Protein AF-A0A1J5QMY2-F1 (afdb_monomer)

Organism: NCBI:txid410659

Solvent-accessible surface area (backbone atoms only — not comparable to full-atom values): 8360 Å² total; per-residue (Å²): 139,81,88,78,77,92,86,87,81,82,88,74,86,78,74,85,70,79,70,75,72,72,76,64,72,72,66,67,70,46,70,65,58,53,52,50,53,52,50,53,52,52,49,53,50,52,53,52,52,40,69,68,46,85,50,68,68,60,31,52,54,52,47,56,53,48,51,52,54,50,51,57,50,49,54,56,56,71,69,58,72,81,68,87,88,58,51,72,67,59,45,50,55,48,52,55,53,52,49,50,53,49,52,55,51,49,52,52,52,54,51,53,51,50,52,52,54,55,62,72,68,55,82,79,81,74,88,81,80,85,82,131

Radius of gyration: 27.68 Å; Cα contacts (8 Å, |Δi|>4): 42; chains: 1; bounding box: 76×20×95 Å

pLDDT: mean 77.04, std 18.29, range [36.31, 94.12]

Structure (mmCIF, N/CA/C/O backbone):
data_AF-A0A1J5QMY2-F1
#
_entry.id   AF-A0A1J5QMY2-F1
#
loop_
_atom_site.group_PDB
_atom_site.id
_atom_site.type_symbol
_atom_site.label_atom_id
_atom_site.label_alt_id
_atom_site.label_comp_id
_atom_site.label_asym_id
_atom_site.label_entity_id
_atom_site.label_seq_id
_atom_site.pdbx_PDB_ins_code
_atom_site.Cartn_x
_atom_site.Cartn_y
_atom_site.Cartn_z
_atom_site.occupancy
_atom_site.B_iso_or_equiv
_atom_site.auth_seq_id
_atom_site.auth_comp_id
_atom_site.auth_asym_id
_atom_site.auth_atom_id
_atom_site.pdbx_PDB_model_num
ATOM 1 N N . MET A 1 1 ? 58.253 7.892 36.518 1.00 36.31 1 MET A N 1
ATOM 2 C CA . MET A 1 1 ? 57.053 7.430 37.256 1.00 36.31 1 MET A CA 1
ATOM 3 C C . MET A 1 1 ? 55.904 8.394 36.979 1.00 36.31 1 MET A C 1
ATOM 5 O O . MET A 1 1 ? 56.146 9.591 36.904 1.00 36.31 1 MET A O 1
ATOM 9 N N . LYS A 1 2 ? 54.714 7.865 36.664 1.00 41.31 2 LYS A N 1
ATOM 10 C CA . LYS A 1 2 ? 53.598 8.577 36.014 1.00 41.31 2 LYS A CA 1
ATOM 11 C C . LYS A 1 2 ? 52.726 9.344 37.024 1.00 41.31 2 LYS A C 1
ATOM 13 O O . LYS A 1 2 ? 52.428 8.837 38.100 1.00 41.31 2 LYS A O 1
ATOM 18 N N . LYS A 1 3 ? 52.339 10.554 36.607 1.00 46.12 3 LYS A N 1
ATOM 19 C CA . LYS A 1 3 ? 51.466 11.560 37.242 1.00 46.12 3 LYS A CA 1
ATOM 20 C C . LYS A 1 3 ? 50.248 10.907 37.915 1.00 46.12 3 LYS A C 1
ATOM 22 O O . LYS A 1 3 ? 49.449 10.258 37.251 1.00 46.12 3 LYS A O 1
ATOM 27 N N . GLN A 1 4 ? 50.258 10.845 39.242 1.00 49.78 4 GLN A N 1
ATOM 28 C CA . GLN A 1 4 ? 49.455 11.674 40.149 1.00 49.78 4 GLN A CA 1
ATOM 29 C C . GLN A 1 4 ? 47.981 11.867 39.736 1.00 49.78 4 GLN A C 1
ATOM 31 O O . GLN A 1 4 ? 47.647 12.671 38.874 1.00 49.78 4 GLN A O 1
ATOM 36 N N . THR A 1 5 ? 47.148 11.111 40.462 1.00 49.19 5 THR A N 1
ATOM 37 C CA . THR A 1 5 ? 45.910 11.538 41.137 1.00 49.19 5 THR A CA 1
ATOM 38 C C . THR A 1 5 ? 44.712 11.970 40.289 1.00 49.19 5 THR 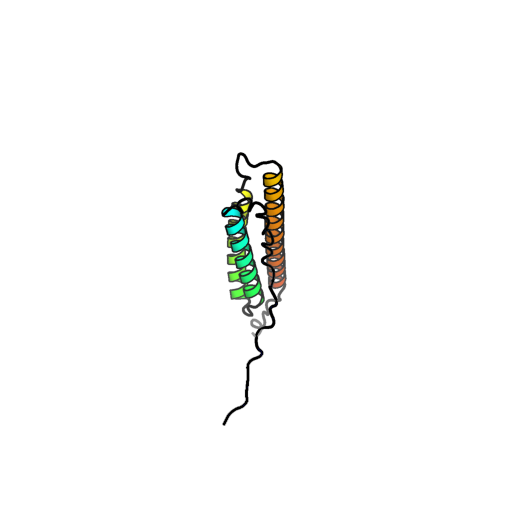A C 1
ATOM 40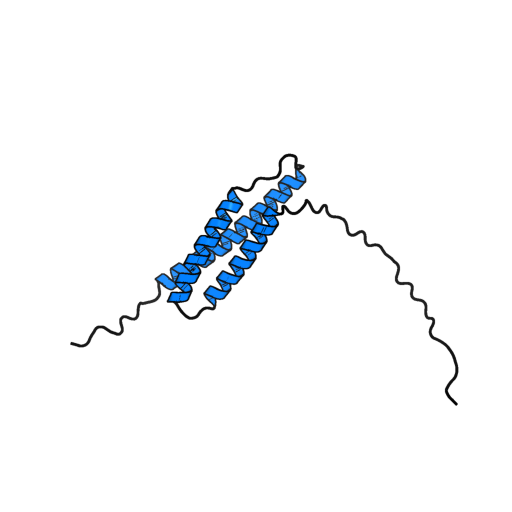 O O . THR A 1 5 ? 44.616 13.099 39.825 1.00 49.19 5 THR A O 1
ATOM 43 N N . LEU A 1 6 ? 43.748 11.040 40.207 1.00 54.31 6 LEU A N 1
ATOM 44 C CA . LEU A 1 6 ? 42.390 11.206 40.747 1.00 54.31 6 LEU A CA 1
ATOM 45 C C . LEU A 1 6 ? 41.786 12.611 40.605 1.00 54.31 6 LEU A C 1
ATOM 47 O O . LEU A 1 6 ? 42.006 13.459 41.457 1.00 54.31 6 LEU A O 1
ATOM 51 N N . ASN A 1 7 ? 40.966 12.793 39.568 1.00 50.97 7 ASN A N 1
ATOM 52 C CA . ASN A 1 7 ? 39.764 13.633 39.593 1.00 50.97 7 ASN A CA 1
ATOM 53 C C . ASN A 1 7 ? 38.901 13.297 38.367 1.00 50.97 7 ASN A C 1
ATOM 55 O O . ASN A 1 7 ? 38.987 13.926 37.316 1.00 50.97 7 ASN A O 1
ATOM 59 N N . LYS A 1 8 ? 38.086 12.245 38.489 1.00 47.75 8 LYS A N 1
ATOM 60 C CA . LYS A 1 8 ? 37.003 11.921 37.547 1.00 47.75 8 LYS A CA 1
ATOM 61 C C . LYS A 1 8 ? 35.767 11.479 38.322 1.00 47.75 8 LYS A C 1
ATOM 63 O O . LYS A 1 8 ? 35.359 10.330 38.238 1.00 47.75 8 LYS A O 1
ATOM 68 N N . LEU A 1 9 ? 35.198 12.392 39.097 1.00 54.75 9 LEU A N 1
ATOM 69 C CA . LEU A 1 9 ? 33.842 12.265 39.625 1.00 54.75 9 LEU A CA 1
ATOM 70 C C . LEU A 1 9 ? 33.204 13.654 39.618 1.00 54.75 9 LEU A C 1
ATOM 72 O O . LEU A 1 9 ? 33.125 14.322 40.641 1.00 54.75 9 LEU A O 1
ATOM 76 N N . VAL A 1 10 ? 32.773 14.098 38.435 1.00 53.16 10 VAL A N 1
ATOM 77 C CA . VAL A 1 10 ? 31.719 15.111 38.346 1.00 53.16 10 VAL A CA 1
ATOM 78 C C . VAL A 1 10 ? 30.441 14.367 38.013 1.00 53.16 10 VAL A C 1
ATOM 80 O O . VAL A 1 10 ? 30.221 13.886 36.904 1.00 53.16 10 VAL A O 1
ATOM 83 N N . ILE A 1 11 ? 29.662 14.228 39.072 1.00 55.06 11 ILE A N 1
ATOM 84 C CA . ILE A 1 11 ? 28.262 13.856 39.119 1.00 55.06 11 ILE A CA 1
ATOM 85 C C . ILE A 1 11 ? 27.485 14.790 38.185 1.00 55.06 11 ILE A C 1
ATOM 87 O O . ILE A 1 11 ? 27.483 16.001 38.381 1.00 55.06 11 ILE A O 1
ATOM 91 N N . ALA A 1 12 ? 26.788 14.224 37.206 1.00 54.19 12 ALA A N 1
ATOM 92 C CA . ALA A 1 12 ? 25.638 14.864 36.585 1.00 54.19 12 ALA A CA 1
ATOM 93 C C . ALA A 1 12 ? 24.569 13.788 36.408 1.00 54.19 12 ALA A C 1
ATOM 95 O O . ALA A 1 12 ? 24.581 13.006 35.459 1.00 54.19 12 ALA A O 1
ATOM 96 N N . ALA A 1 13 ? 23.694 13.712 37.409 1.00 52.62 13 ALA A N 1
ATOM 97 C CA . ALA A 1 13 ? 22.483 12.919 37.389 1.00 52.62 13 ALA A CA 1
ATOM 98 C C . ALA A 1 13 ? 21.608 13.380 36.215 1.00 52.62 13 ALA A C 1
ATOM 100 O O . ALA A 1 13 ? 20.967 14.427 36.291 1.00 52.62 13 ALA A O 1
ATOM 101 N N . PHE A 1 14 ? 21.579 12.608 35.128 1.00 51.97 14 PHE A N 1
ATOM 102 C CA . PHE A 1 14 ? 20.511 12.747 34.148 1.00 51.97 14 PHE A CA 1
ATOM 103 C C . PHE A 1 14 ? 19.286 12.037 34.704 1.00 51.97 14 PHE A C 1
ATOM 105 O O . PHE A 1 14 ? 19.177 10.813 34.718 1.00 51.97 14 PHE A O 1
ATOM 112 N N . ILE A 1 15 ? 18.428 12.882 35.263 1.00 59.59 15 ILE A N 1
ATOM 113 C CA . ILE A 1 15 ? 17.112 12.600 35.802 1.00 59.59 15 ILE A CA 1
ATOM 114 C C . ILE A 1 15 ? 16.380 11.626 34.879 1.00 59.59 15 ILE A C 1
ATOM 116 O O . ILE A 1 15 ? 16.105 11.913 33.716 1.00 59.59 15 ILE A O 1
ATOM 120 N N . THR A 1 16 ? 16.042 10.477 35.452 1.00 53.06 16 THR A N 1
ATOM 121 C CA . THR A 1 16 ? 14.967 9.591 35.024 1.00 53.06 16 THR A CA 1
ATOM 122 C C . THR A 1 16 ? 13.646 10.356 35.046 1.00 53.06 16 THR A C 1
ATOM 124 O O . THR A 1 16 ? 12.843 10.211 35.965 1.00 53.06 16 THR A O 1
ATOM 127 N N . SER A 1 17 ? 13.394 11.187 34.042 1.00 51.97 17 SER A N 1
ATOM 128 C CA . SER A 1 17 ? 12.023 11.460 33.646 1.00 51.97 17 SER A CA 1
ATOM 129 C C . SER A 1 17 ? 11.629 10.316 32.730 1.00 51.97 17 SER A C 1
ATOM 131 O O . SER A 1 17 ? 11.952 10.318 31.543 1.00 51.97 17 SER A O 1
ATOM 133 N N . LEU A 1 18 ? 10.936 9.336 33.317 1.00 57.59 18 LEU A N 1
ATOM 134 C CA . LEU A 1 18 ? 9.831 8.667 32.646 1.00 57.59 18 LEU A CA 1
ATOM 135 C C . LEU A 1 18 ? 8.966 9.781 32.041 1.00 57.59 18 LEU A C 1
ATOM 137 O O . LEU A 1 18 ? 8.033 10.278 32.670 1.00 57.59 18 LEU A O 1
ATOM 141 N N . SER A 1 19 ? 9.298 10.223 30.832 1.00 53.34 19 SER A N 1
ATOM 142 C CA . SER A 1 19 ? 8.294 10.762 29.944 1.00 53.34 19 SER A CA 1
ATOM 143 C C . SER A 1 19 ? 7.352 9.597 29.741 1.00 53.34 19 SER A C 1
ATOM 145 O O . SER A 1 19 ? 7.658 8.630 29.048 1.00 53.34 19 SER A O 1
ATOM 147 N N . PHE A 1 20 ? 6.260 9.661 30.496 1.00 52.00 20 PHE A N 1
ATOM 148 C CA . PHE A 1 20 ? 4.959 9.143 30.148 1.00 52.00 20 PHE A CA 1
ATOM 149 C C . PHE A 1 20 ? 4.861 9.141 28.623 1.00 52.00 20 PHE A C 1
ATOM 151 O O . PHE A 1 20 ? 4.520 10.149 28.004 1.00 52.00 20 PHE A O 1
ATOM 158 N N . VAL A 1 21 ? 5.249 8.023 28.004 1.00 54.56 21 VAL A N 1
ATOM 159 C CA . VAL A 1 21 ? 4.741 7.686 26.691 1.00 54.56 21 VAL A CA 1
ATOM 160 C C . VAL A 1 21 ? 3.282 7.546 27.019 1.00 54.56 21 VAL A C 1
ATOM 162 O O . VAL A 1 21 ? 2.874 6.573 27.653 1.00 54.56 21 VAL A O 1
ATOM 165 N N . ALA A 1 22 ? 2.535 8.612 26.735 1.00 45.09 22 ALA A N 1
ATOM 166 C CA . ALA A 1 22 ? 1.113 8.512 26.618 1.00 45.09 22 ALA A CA 1
ATOM 167 C C . ALA A 1 22 ? 0.941 7.285 25.741 1.00 45.09 22 ALA A C 1
ATOM 169 O O . ALA A 1 22 ? 1.300 7.293 24.562 1.00 45.09 22 ALA A O 1
ATOM 170 N N . THR A 1 23 ? 0.467 6.205 26.344 1.00 47.78 23 THR A N 1
ATOM 171 C CA . THR A 1 23 ? -0.259 5.186 25.627 1.00 47.78 23 THR A CA 1
ATOM 172 C C . THR A 1 23 ? -1.476 5.949 25.122 1.00 47.78 23 THR A C 1
ATOM 174 O O . THR A 1 23 ? -2.560 5.863 25.689 1.00 47.78 23 THR A O 1
ATOM 177 N N . SER A 1 24 ? -1.281 6.808 24.106 1.00 45.22 24 SER A N 1
ATOM 178 C CA . SER A 1 24 ? -2.310 7.119 23.142 1.00 45.22 24 SER A CA 1
ATOM 179 C C . SER A 1 24 ? -2.796 5.742 22.817 1.00 45.22 24 SER A C 1
ATOM 181 O O . SER A 1 24 ? -1.991 4.933 22.342 1.00 45.22 24 SER A O 1
ATOM 183 N N . ALA A 1 25 ? -4.015 5.453 23.275 1.00 43.75 25 ALA A N 1
ATOM 184 C CA . ALA A 1 25 ? -4.703 4.232 22.969 1.00 43.75 25 ALA A CA 1
ATOM 185 C C . ALA A 1 25 ? -4.300 3.930 21.537 1.00 43.75 25 ALA A C 1
ATOM 187 O O . ALA A 1 25 ? -4.601 4.706 20.627 1.00 43.75 25 ALA A O 1
ATOM 188 N N . ILE A 1 26 ? -3.483 2.890 21.365 1.00 47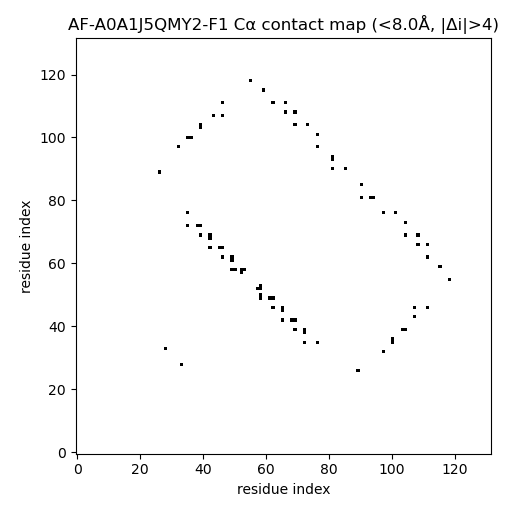.53 26 ILE A N 1
ATOM 189 C CA . ILE A 1 26 ? -3.343 2.277 20.069 1.00 47.53 26 ILE A CA 1
ATOM 190 C C . ILE A 1 26 ? -4.743 1.700 19.949 1.00 47.53 26 ILE A C 1
ATOM 192 O O . ILE A 1 26 ? -4.989 0.590 20.414 1.00 47.53 26 ILE A O 1
ATOM 196 N N . ALA A 1 27 ? -5.695 2.540 19.526 1.00 50.34 27 ALA A N 1
ATOM 197 C CA . ALA A 1 27 ? -6.980 2.149 19.009 1.00 50.34 27 ALA A CA 1
ATOM 198 C C . ALA A 1 27 ? -6.545 1.175 17.943 1.00 50.34 27 ALA A C 1
ATOM 200 O O . ALA A 1 27 ? -5.975 1.625 16.952 1.00 50.34 27 ALA A O 1
ATOM 201 N N . ALA A 1 28 ? -6.538 -0.112 18.316 1.00 47.91 28 ALA A N 1
ATOM 202 C CA . ALA A 1 28 ? -5.643 -1.113 17.760 1.00 47.91 28 ALA A CA 1
ATOM 203 C C . ALA A 1 28 ? -5.739 -0.966 16.261 1.00 47.91 28 ALA A C 1
ATOM 205 O O . ALA A 1 28 ? -6.811 -1.290 15.738 1.00 47.91 28 ALA A O 1
ATOM 206 N N . GLN A 1 29 ? -4.718 -0.339 15.645 1.00 54.00 29 GLN A N 1
ATOM 207 C CA . GLN A 1 29 ? -4.845 0.133 14.274 1.00 54.00 29 GLN A CA 1
ATOM 208 C C . GLN A 1 29 ? -5.283 -1.094 13.525 1.00 54.00 29 GLN A C 1
ATOM 210 O O . GLN A 1 29 ? -4.627 -2.135 13.642 1.00 54.00 29 GLN A O 1
ATOM 215 N N . ASP A 1 30 ? -6.489 -1.015 12.966 1.00 71.19 30 ASP A N 1
ATOM 216 C CA . ASP A 1 30 ? -7.187 -2.229 12.613 1.00 71.19 30 ASP A CA 1
ATOM 217 C C . ASP A 1 30 ? -6.252 -3.009 11.697 1.00 71.19 30 ASP A C 1
ATOM 219 O O . ASP A 1 30 ? -5.704 -2.424 10.763 1.00 71.19 30 ASP A O 1
ATOM 223 N N . MET A 1 31 ? -5.967 -4.278 12.005 1.00 73.31 31 MET A N 1
ATOM 224 C CA . MET A 1 31 ?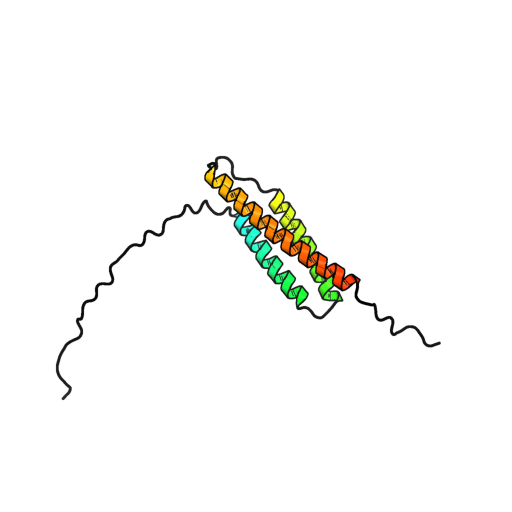 -4.958 -5.052 11.264 1.00 73.31 31 MET A CA 1
ATOM 225 C C . MET A 1 31 ? -5.227 -4.981 9.754 1.00 73.31 31 MET A C 1
ATOM 227 O O . MET A 1 31 ? -4.309 -4.977 8.939 1.00 73.31 31 MET A O 1
ATOM 231 N N . PHE A 1 32 ? -6.503 -4.830 9.399 1.00 77.81 32 PHE A N 1
ATOM 232 C CA . PHE A 1 32 ? -6.965 -4.578 8.049 1.00 77.81 32 PHE A CA 1
ATOM 233 C C . PHE A 1 32 ? -6.598 -3.182 7.501 1.00 77.81 32 PHE A C 1
ATOM 235 O O . PHE A 1 32 ? -6.120 -3.087 6.374 1.00 77.81 32 PHE A O 1
ATOM 242 N N . GLN A 1 33 ? -6.763 -2.095 8.269 1.00 80.31 33 GLN A N 1
ATOM 243 C CA . GLN A 1 33 ? -6.287 -0.757 7.873 1.00 80.31 33 GLN A CA 1
ATOM 244 C C . GLN A 1 33 ? -4.766 -0.748 7.665 1.00 80.31 33 GLN A C 1
ATOM 246 O O . GLN A 1 33 ? -4.280 -0.165 6.698 1.00 80.31 33 GLN A O 1
ATOM 251 N N . GLN A 1 34 ? -4.009 -1.451 8.517 1.00 85.62 34 GLN A N 1
ATOM 252 C CA . GLN A 1 34 ? -2.566 -1.617 8.320 1.00 85.62 34 GLN A CA 1
ATOM 253 C C . GLN A 1 34 ? -2.242 -2.372 7.030 1.00 85.62 34 GLN A C 1
ATOM 255 O O . GLN A 1 34 ? -1.381 -1.931 6.268 1.00 85.62 34 GLN A O 1
ATOM 260 N N . GLU A 1 35 ? -2.931 -3.485 6.762 1.00 88.38 35 GLU A N 1
ATOM 261 C CA . GLU A 1 35 ? -2.735 -4.260 5.534 1.00 88.38 35 GLU A CA 1
ATOM 262 C C . GLU A 1 35 ? -2.979 -3.399 4.291 1.00 88.38 35 GLU A C 1
ATOM 264 O O . GLU A 1 35 ? -2.181 -3.402 3.351 1.00 88.38 35 GLU A O 1
ATOM 269 N N . ILE A 1 36 ? -4.070 -2.639 4.287 1.00 90.25 36 ILE A N 1
ATOM 270 C CA . ILE A 1 36 ? -4.437 -1.776 3.169 1.00 90.25 36 ILE A CA 1
ATOM 271 C C . ILE A 1 36 ? -3.425 -0.649 2.980 1.00 90.25 36 ILE A C 1
ATOM 273 O O . ILE A 1 36 ? -2.966 -0.441 1.857 1.00 90.25 36 ILE A O 1
ATOM 277 N N . ASN A 1 37 ? -3.011 0.022 4.054 1.00 89.25 37 ASN A N 1
ATOM 278 C CA . ASN A 1 37 ? -1.993 1.067 3.975 1.00 89.25 37 ASN A CA 1
ATOM 279 C C . ASN A 1 37 ? -0.674 0.511 3.419 1.00 89.25 37 ASN A C 1
ATOM 281 O O . ASN A 1 37 ? -0.062 1.114 2.537 1.00 89.25 37 ASN A O 1
ATOM 285 N N . GLN A 1 38 ? -0.267 -0.691 3.839 1.00 91.88 38 GLN A N 1
ATOM 286 C CA . GLN A 1 38 ? 0.911 -1.359 3.279 1.00 91.88 38 GLN A CA 1
ATOM 287 C C . GLN A 1 38 ? 0.748 -1.703 1.794 1.00 91.88 38 GLN A C 1
ATOM 289 O O . GLN A 1 38 ? 1.696 -1.536 1.021 1.00 91.88 38 GLN A O 1
ATOM 294 N N . ARG A 1 39 ? -0.431 -2.181 1.376 1.00 91.75 39 ARG A N 1
ATOM 295 C CA . ARG A 1 39 ? -0.731 -2.445 -0.040 1.00 91.75 39 ARG A CA 1
ATOM 296 C C . ARG A 1 39 ? -0.645 -1.163 -0.861 1.00 91.75 39 ARG A C 1
ATOM 298 O O . ARG A 1 39 ? 0.016 -1.175 -1.892 1.00 91.75 39 ARG A O 1
ATOM 305 N N . LEU A 1 40 ? -1.219 -0.061 -0.381 1.00 92.12 40 LEU A N 1
ATOM 306 C CA . LEU A 1 40 ? -1.166 1.235 -1.060 1.00 92.12 40 LEU A CA 1
ATOM 307 C C . LEU A 1 40 ? 0.254 1.799 -1.150 1.00 92.12 40 LEU A C 1
ATOM 309 O O . LEU A 1 40 ? 0.609 2.357 -2.186 1.00 92.12 40 LEU A O 1
ATOM 313 N N . MET A 1 41 ? 1.085 1.626 -0.118 1.00 92.62 41 MET A N 1
ATOM 314 C CA . MET A 1 41 ? 2.500 2.016 -0.172 1.00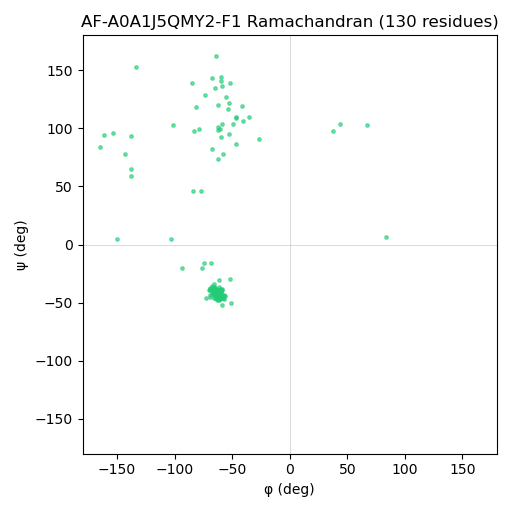 92.62 41 MET A CA 1
ATOM 315 C C . MET A 1 41 ? 3.271 1.215 -1.225 1.00 92.62 41 MET A C 1
ATOM 317 O O . MET A 1 41 ? 4.010 1.796 -2.020 1.00 92.62 41 MET A O 1
ATOM 321 N N . LYS A 1 42 ? 3.078 -0.110 -1.258 1.00 93.31 42 LYS A N 1
ATOM 322 C CA . LYS A 1 42 ? 3.690 -0.978 -2.277 1.00 93.31 42 LYS A CA 1
ATOM 323 C C . LYS A 1 42 ? 3.209 -0.613 -3.677 1.00 93.31 42 LYS A C 1
ATOM 325 O O . LYS A 1 42 ? 4.032 -0.491 -4.577 1.00 93.31 42 LYS A O 1
ATOM 330 N N . SER A 1 43 ? 1.911 -0.368 -3.838 1.00 92.94 43 SER A N 1
ATOM 331 C CA . SER A 1 43 ? 1.325 0.054 -5.110 1.00 92.94 43 SER A CA 1
ATOM 332 C C . SER A 1 43 ? 1.932 1.374 -5.587 1.00 92.94 43 SER A C 1
ATOM 334 O O . SER A 1 43 ? 2.380 1.469 -6.725 1.00 92.94 43 SER A O 1
ATOM 336 N N . ARG A 1 44 ? 2.106 2.357 -4.692 1.00 93.19 44 ARG A N 1
ATOM 337 C CA . ARG A 1 44 ? 2.756 3.632 -5.030 1.00 93.19 44 ARG A CA 1
ATOM 338 C C . ARG A 1 44 ? 4.199 3.436 -5.489 1.00 93.19 44 ARG A C 1
ATOM 340 O O . ARG A 1 44 ? 4.638 4.098 -6.428 1.00 93.19 44 ARG A O 1
ATOM 347 N N . GLN A 1 45 ? 4.940 2.539 -4.839 1.00 93.75 45 GLN A N 1
ATOM 348 C CA . GLN A 1 45 ? 6.292 2.196 -5.272 1.00 93.75 45 GLN A CA 1
ATOM 349 C C . GLN A 1 45 ? 6.279 1.571 -6.673 1.00 93.75 45 GLN A C 1
ATOM 351 O O . GLN A 1 45 ? 7.023 2.028 -7.538 1.00 93.75 45 GLN A O 1
ATOM 356 N N . GLN A 1 46 ? 5.390 0.606 -6.922 1.00 93.25 46 GLN A N 1
ATOM 357 C CA . GLN A 1 46 ? 5.229 -0.012 -8.239 1.00 93.25 46 GLN A CA 1
ATOM 358 C C . GLN A 1 46 ? 4.881 1.032 -9.304 1.00 93.25 46 GLN A C 1
ATOM 360 O O . GLN A 1 46 ? 5.520 1.071 -10.348 1.00 93.25 46 GLN A O 1
ATOM 365 N N . LEU A 1 47 ? 3.942 1.942 -9.035 1.00 94.00 47 LEU A N 1
ATOM 366 C CA . LEU A 1 47 ? 3.583 3.009 -9.970 1.00 94.00 47 LEU A CA 1
ATOM 367 C C . LEU A 1 47 ? 4.786 3.900 -10.321 1.00 94.00 47 LEU A C 1
ATOM 369 O O . LEU A 1 47 ? 4.964 4.275 -11.479 1.00 94.00 47 LEU A O 1
ATOM 373 N N . ASN A 1 48 ? 5.648 4.207 -9.347 1.00 93.31 48 ASN A N 1
ATOM 374 C CA . ASN A 1 48 ? 6.877 4.968 -9.582 1.00 93.31 48 ASN A CA 1
ATOM 375 C C . ASN A 1 48 ? 7.918 4.186 -10.398 1.00 93.31 48 ASN A C 1
ATOM 377 O O . ASN A 1 48 ? 8.563 4.766 -11.271 1.00 93.31 48 ASN A O 1
ATOM 381 N N . GLU A 1 49 ? 8.059 2.883 -10.161 1.00 92.50 49 GLU A N 1
ATOM 382 C CA . GLU A 1 49 ? 8.910 2.007 -10.978 1.00 92.50 49 GLU A CA 1
ATOM 383 C C . GLU A 1 49 ? 8.415 1.960 -12.430 1.00 92.50 49 GLU A C 1
ATOM 385 O O . GLU A 1 49 ? 9.213 2.049 -13.365 1.00 92.50 49 GLU A O 1
ATOM 390 N N . ILE A 1 50 ? 7.096 1.926 -12.633 1.00 92.31 50 ILE A N 1
ATOM 391 C CA . ILE A 1 50 ? 6.503 1.930 -13.971 1.00 92.31 50 ILE A CA 1
ATOM 392 C C . ILE A 1 50 ? 6.768 3.255 -14.693 1.00 92.31 50 ILE A C 1
ATOM 394 O O . ILE A 1 50 ? 7.149 3.243 -15.864 1.00 92.31 50 ILE A O 1
ATOM 398 N N . LYS A 1 51 ? 6.652 4.397 -14.001 1.00 89.62 51 LYS A N 1
ATOM 399 C CA . LYS A 1 51 ? 7.032 5.711 -14.560 1.00 89.62 51 LYS A CA 1
ATOM 400 C C . LYS A 1 51 ? 8.497 5.762 -14.982 1.00 89.62 51 LYS A C 1
ATOM 402 O O . LYS A 1 51 ? 8.817 6.373 -15.996 1.00 89.62 51 LYS A O 1
ATOM 407 N N . ALA A 1 52 ? 9.379 5.139 -14.203 1.00 90.62 52 ALA A N 1
ATOM 408 C CA . ALA A 1 52 ? 10.812 5.113 -14.480 1.00 90.62 52 ALA A CA 1
ATOM 409 C C . ALA A 1 52 ? 11.199 4.135 -15.605 1.00 90.62 52 ALA A C 1
ATOM 411 O O . ALA A 1 52 ? 12.272 4.284 -16.198 1.00 90.62 52 ALA A O 1
ATOM 412 N N . SER A 1 53 ? 10.348 3.149 -15.917 1.00 89.25 53 SER A N 1
ATOM 413 C CA . SER A 1 53 ? 10.564 2.240 -17.046 1.00 89.25 53 SER A CA 1
ATOM 414 C C . SER A 1 53 ? 10.648 3.029 -18.348 1.00 89.25 53 SER A C 1
ATOM 416 O O . SER A 1 53 ? 9.847 3.932 -18.568 1.00 89.25 53 SER A O 1
ATOM 418 N N . LYS A 1 54 ? 11.601 2.690 -19.223 1.00 85.94 54 LYS A N 1
ATOM 419 C CA . LYS A 1 54 ? 11.787 3.329 -20.541 1.00 85.94 54 LYS A CA 1
ATOM 420 C C . LYS A 1 54 ? 11.070 2.593 -21.675 1.00 85.94 54 LYS A C 1
ATOM 422 O O . LYS A 1 54 ? 10.817 3.197 -22.710 1.00 85.94 54 LYS A O 1
ATOM 427 N N . ASP A 1 55 ? 10.743 1.320 -21.473 1.00 89.50 55 ASP A N 1
ATOM 428 C CA . ASP A 1 55 ? 10.056 0.486 -22.458 1.00 89.50 55 ASP A CA 1
ATOM 429 C C . ASP A 1 55 ? 8.549 0.756 -22.405 1.00 89.50 55 ASP A C 1
ATOM 431 O O . ASP A 1 55 ? 7.914 0.535 -21.375 1.00 89.50 55 ASP A O 1
ATOM 435 N N . ALA A 1 56 ? 7.975 1.247 -23.505 1.00 85.50 56 ALA A N 1
ATOM 436 C CA . ALA A 1 56 ? 6.559 1.597 -23.578 1.00 85.50 56 ALA A CA 1
ATOM 437 C C . ALA A 1 56 ? 5.626 0.374 -23.480 1.00 85.50 56 ALA A C 1
ATOM 439 O O . ALA A 1 56 ? 4.569 0.464 -22.854 1.00 85.50 56 ALA A O 1
ATOM 440 N N . THR A 1 57 ? 6.028 -0.769 -24.039 1.00 86.38 57 THR A N 1
ATOM 441 C CA . THR A 1 57 ? 5.224 -2.001 -24.035 1.00 86.38 57 THR A CA 1
ATOM 442 C C . THR A 1 57 ? 5.203 -2.614 -22.639 1.00 86.38 57 THR A C 1
ATOM 444 O O . THR A 1 57 ? 4.139 -2.948 -22.111 1.00 86.38 57 THR A O 1
ATOM 447 N N . GLU A 1 58 ? 6.368 -2.704 -21.996 1.00 88.94 58 GLU A N 1
ATOM 448 C CA . GLU A 1 58 ? 6.459 -3.199 -20.622 1.00 88.94 58 GLU A CA 1
ATOM 449 C C . GLU A 1 58 ? 5.792 -2.222 -19.644 1.00 88.94 58 GLU A C 1
ATOM 451 O O . GLU A 1 58 ? 5.068 -2.651 -18.746 1.00 88.94 58 GLU A O 1
ATOM 456 N N . ARG A 1 59 ? 5.931 -0.904 -19.855 1.00 90.12 59 ARG A N 1
ATOM 457 C CA . ARG A 1 59 ? 5.221 0.118 -19.068 1.00 90.12 59 ARG A CA 1
ATOM 458 C C . ARG A 1 59 ? 3.706 -0.074 -19.140 1.00 90.12 59 ARG A C 1
ATOM 460 O O . ARG A 1 59 ? 3.053 -0.068 -18.099 1.00 90.12 59 ARG A O 1
ATOM 467 N N . GLN A 1 60 ? 3.148 -0.289 -20.333 1.00 88.75 60 GLN A N 1
ATOM 468 C CA . GLN A 1 60 ? 1.713 -0.526 -20.517 1.00 88.75 60 GLN A CA 1
ATOM 469 C C . GLN A 1 60 ? 1.243 -1.800 -19.801 1.00 88.75 60 GLN A C 1
ATOM 471 O O . GLN A 1 60 ? 0.220 -1.790 -19.113 1.00 88.75 60 GLN A O 1
ATOM 476 N N . LYS A 1 61 ? 1.998 -2.896 -19.926 1.00 90.69 61 LYS A N 1
ATOM 477 C CA . LYS A 1 61 ? 1.685 -4.167 -19.261 1.00 90.69 61 LYS A CA 1
ATOM 478 C C . LYS A 1 61 ? 1.714 -4.036 -17.738 1.00 90.69 61 LYS A C 1
ATOM 480 O O . LYS A 1 61 ? 0.788 -4.495 -17.068 1.00 90.69 61 LYS A O 1
ATOM 485 N N . LEU A 1 62 ? 2.750 -3.400 -17.191 1.00 93.00 62 LEU A N 1
ATOM 486 C CA . LEU A 1 62 ? 2.871 -3.187 -15.751 1.00 93.00 62 LEU A CA 1
ATOM 487 C C . LEU A 1 62 ? 1.784 -2.241 -15.224 1.00 93.00 62 LEU A C 1
ATOM 489 O O . LEU A 1 62 ? 1.247 -2.491 -14.148 1.00 93.00 62 LEU A O 1
ATOM 493 N N . LEU A 1 63 ? 1.399 -1.215 -15.992 1.00 93.19 63 LEU A N 1
ATOM 494 C CA . LEU A 1 63 ? 0.264 -0.349 -15.654 1.00 93.19 63 LEU A CA 1
ATOM 495 C C . LEU A 1 63 ? -1.045 -1.123 -15.573 1.00 93.19 63 LEU A C 1
ATOM 497 O O . LEU A 1 63 ? -1.764 -0.998 -14.590 1.00 93.19 63 LEU A O 1
ATOM 501 N N . SER A 1 64 ? -1.335 -1.975 -16.556 1.00 90.69 64 SER A N 1
ATOM 502 C CA . SER A 1 64 ? -2.544 -2.805 -16.528 1.00 90.69 64 SER A CA 1
ATOM 503 C C . SER A 1 64 ? -2.570 -3.757 -15.320 1.00 90.69 64 SER A C 1
ATOM 505 O O . SER A 1 64 ? -3.618 -3.965 -14.705 1.00 90.69 64 SER A O 1
ATOM 507 N N . ALA A 1 65 ? -1.416 -4.300 -14.922 1.00 91.44 65 ALA A N 1
ATOM 508 C CA . ALA A 1 65 ? -1.305 -5.119 -13.715 1.00 91.44 65 ALA A CA 1
ATOM 509 C C . ALA A 1 65 ? -1.490 -4.300 -12.420 1.00 91.44 65 ALA A C 1
ATOM 511 O O . ALA A 1 65 ? -2.143 -4.763 -11.477 1.00 91.44 65 ALA A O 1
ATOM 512 N N . HIS A 1 66 ? -0.951 -3.078 -12.380 1.00 94.00 66 HIS A N 1
ATOM 513 C CA . HIS A 1 66 ? -1.138 -2.143 -11.272 1.00 94.00 66 HIS A CA 1
ATOM 514 C C . HIS A 1 66 ? -2.619 -1.757 -11.114 1.00 94.00 66 HIS A C 1
ATOM 516 O O . HIS A 1 66 ? -3.150 -1.880 -10.011 1.00 94.00 66 HIS A O 1
ATOM 522 N N . MET A 1 67 ? -3.318 -1.447 -12.214 1.00 91.88 67 MET A N 1
ATOM 523 C CA . MET A 1 67 ? -4.764 -1.167 -12.237 1.00 91.88 67 MET A CA 1
ATOM 524 C C . MET A 1 67 ? -5.574 -2.256 -11.549 1.00 91.88 67 MET A C 1
ATOM 526 O O . MET A 1 67 ? -6.407 -1.989 -10.682 1.00 91.88 67 MET A O 1
ATOM 530 N N . LYS A 1 68 ? -5.310 -3.510 -11.925 1.00 91.56 68 LYS A N 1
ATOM 531 C CA . LYS A 1 68 ? -6.009 -4.661 -11.357 1.00 91.56 68 LYS A CA 1
ATOM 532 C C . LYS A 1 68 ? -5.772 -4.766 -9.848 1.00 91.56 68 LYS A C 1
ATOM 534 O O . LYS A 1 68 ? -6.715 -4.962 -9.087 1.00 91.56 68 LYS A O 1
ATOM 539 N N . THR A 1 69 ? -4.529 -4.569 -9.411 1.00 90.62 69 THR A N 1
ATOM 540 C CA . THR A 1 69 ? -4.164 -4.585 -7.983 1.00 90.62 69 THR A CA 1
ATOM 541 C C . THR A 1 69 ? -4.858 -3.461 -7.207 1.00 90.62 69 THR A C 1
ATOM 543 O O . THR A 1 69 ? -5.338 -3.672 -6.087 1.00 90.62 69 THR A O 1
ATOM 546 N N . MET A 1 70 ? -4.953 -2.271 -7.804 1.00 93.38 70 MET A N 1
ATOM 547 C CA . MET A 1 70 ? -5.651 -1.123 -7.226 1.00 93.38 70 MET A CA 1
ATOM 548 C C . MET A 1 70 ? -7.155 -1.371 -7.108 1.00 93.38 70 MET A C 1
ATOM 550 O O . MET A 1 70 ? -7.728 -1.097 -6.054 1.00 93.38 70 MET A O 1
ATOM 554 N N . GLN A 1 71 ? -7.781 -1.963 -8.127 1.00 91.94 71 GLN A N 1
ATOM 555 C CA . GLN A 1 71 ? -9.195 -2.336 -8.089 1.00 91.94 71 GLN A CA 1
ATOM 556 C C . GLN A 1 71 ? -9.485 -3.354 -6.975 1.00 91.94 71 GLN A C 1
ATOM 558 O O . GLN A 1 71 ? -10.388 -3.141 -6.166 1.00 91.94 71 GLN A O 1
ATOM 563 N N . GLU A 1 72 ? -8.682 -4.414 -6.870 1.00 91.62 72 GLU A N 1
ATOM 564 C CA . GLU A 1 72 ? -8.816 -5.415 -5.802 1.00 91.62 72 GLU A CA 1
ATOM 565 C C . GLU A 1 72 ? -8.643 -4.788 -4.406 1.00 91.62 72 GLU A C 1
ATOM 567 O O . GLU A 1 72 ? -9.346 -5.135 -3.453 1.00 91.62 72 GLU A O 1
ATOM 572 N N . THR A 1 73 ? -7.715 -3.837 -4.270 1.00 90.94 73 THR A N 1
ATOM 573 C CA . THR A 1 73 ? -7.500 -3.109 -3.010 1.00 90.94 73 THR A CA 1
ATOM 574 C C . THR A 1 73 ? -8.683 -2.188 -2.698 1.00 90.94 73 THR A C 1
ATOM 576 O O . THR A 1 73 ? -9.111 -2.118 -1.545 1.00 90.94 73 THR A O 1
ATOM 579 N N . MET A 1 74 ? -9.278 -1.550 -3.710 1.00 90.81 74 MET A N 1
ATOM 580 C CA . MET A 1 74 ? -10.477 -0.721 -3.565 1.00 90.81 74 MET A CA 1
ATOM 581 C C . MET A 1 74 ? -11.685 -1.526 -3.090 1.00 90.81 74 MET A C 1
ATOM 583 O O . MET A 1 74 ? -12.416 -1.077 -2.207 1.00 90.81 74 MET A O 1
ATOM 587 N N . GLU A 1 75 ? -11.897 -2.716 -3.644 1.00 91.25 75 GLU A N 1
ATOM 588 C CA . GLU A 1 75 ? -12.987 -3.604 -3.231 1.00 91.25 75 GLU A CA 1
ATOM 589 C C . GLU A 1 75 ? -12.843 -4.012 -1.761 1.00 91.25 75 GLU A C 1
ATOM 591 O O . GLU A 1 75 ? -13.808 -3.937 -0.997 1.00 91.25 75 GLU A O 1
ATOM 596 N N . LYS A 1 76 ? -11.618 -4.341 -1.333 1.00 89.56 76 LYS A N 1
ATOM 597 C CA . LYS A 1 76 ? -11.314 -4.623 0.077 1.00 89.56 76 LYS A CA 1
ATOM 598 C C . LYS A 1 76 ? -11.556 -3.416 0.973 1.00 89.56 76 LYS A C 1
ATOM 600 O O . LYS 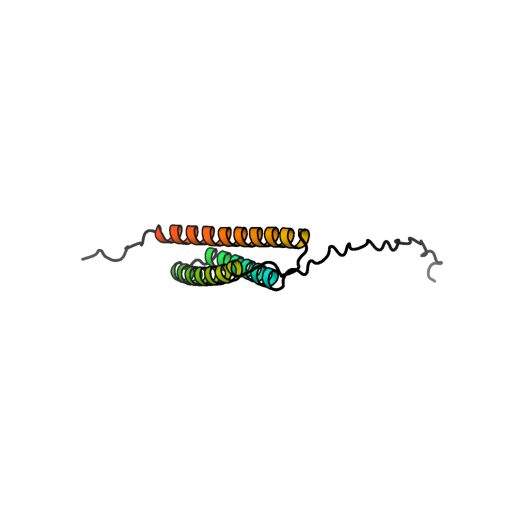A 1 76 ? -12.135 -3.580 2.043 1.00 89.56 76 LYS A O 1
ATOM 605 N N . CYS A 1 77 ? -11.168 -2.218 0.534 1.00 88.81 77 CYS A N 1
ATOM 606 C CA . CYS A 1 77 ? -11.477 -0.988 1.257 1.00 88.81 77 CYS A CA 1
ATOM 607 C C . CYS A 1 77 ? -12.976 -0.788 1.433 1.00 88.81 77 CYS A C 1
ATOM 609 O O . CYS A 1 77 ? -13.434 -0.611 2.556 1.00 88.81 77 CYS A O 1
ATOM 611 N N . ARG A 1 78 ? -13.750 -0.865 0.349 1.00 87.56 78 ARG A N 1
ATOM 612 C CA . ARG A 1 78 ? -15.206 -0.651 0.376 1.00 87.56 78 ARG A CA 1
ATOM 613 C C . ARG A 1 78 ? -15.946 -1.662 1.249 1.00 87.56 78 ARG A C 1
ATOM 615 O O . ARG A 1 78 ? -16.990 -1.335 1.804 1.00 87.56 78 ARG A O 1
ATOM 622 N N . ALA A 1 79 ? -15.429 -2.883 1.357 1.00 88.38 79 ALA A N 1
ATOM 623 C CA . ALA A 1 79 ? -16.005 -3.915 2.210 1.00 88.38 79 ALA A CA 1
ATOM 624 C C . ALA A 1 79 ? -15.735 -3.686 3.709 1.00 88.38 79 ALA A C 1
ATOM 626 O O . ALA A 1 79 ? -16.410 -4.298 4.543 1.00 88.38 79 ALA A O 1
ATOM 627 N N . MET A 1 80 ? -14.775 -2.824 4.068 1.00 83.94 80 MET A N 1
ATOM 628 C CA . MET A 1 80 ? -14.472 -2.537 5.465 1.00 83.94 80 MET A CA 1
ATOM 629 C C . MET A 1 80 ? -15.606 -1.791 6.157 1.00 83.94 80 MET A C 1
ATOM 631 O O . MET A 1 80 ? -16.241 -0.893 5.608 1.00 83.94 80 MET A O 1
ATOM 635 N N . LYS A 1 81 ? -15.800 -2.132 7.428 1.00 85.44 81 LYS A N 1
ATOM 636 C CA . LYS A 1 81 ? -16.720 -1.452 8.333 1.00 85.44 81 LYS A CA 1
ATOM 637 C C . LYS A 1 81 ? -16.015 -1.207 9.663 1.00 85.44 81 LYS A C 1
ATOM 639 O O . LYS A 1 81 ? -15.141 -2.001 10.024 1.00 85.44 81 LYS A O 1
ATO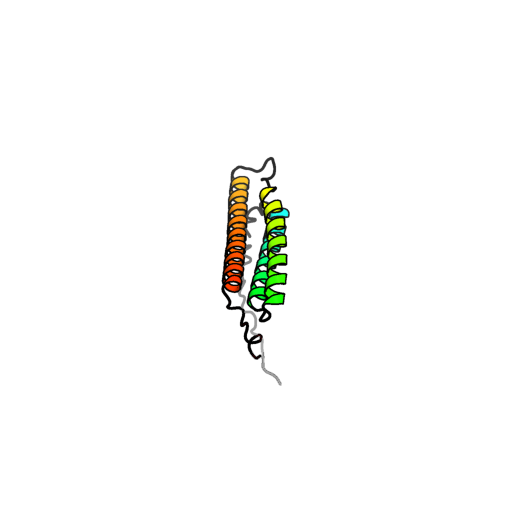M 644 N N . PRO A 1 82 ? -16.402 -0.166 10.415 1.00 85.69 82 PRO A N 1
ATOM 645 C CA . PRO A 1 82 ? -15.926 -0.021 11.779 1.00 85.69 82 PRO A CA 1
ATOM 646 C C . PRO A 1 82 ? -16.355 -1.248 12.601 1.00 85.69 82 PRO A C 1
ATOM 648 O O . PRO A 1 82 ? -17.467 -1.761 12.447 1.00 85.69 82 PRO A O 1
ATOM 651 N N . LYS A 1 83 ? -15.467 -1.729 13.476 1.00 84.75 83 LYS A N 1
ATOM 652 C CA . LYS A 1 83 ? -15.752 -2.780 14.463 1.00 84.75 83 LYS A CA 1
ATOM 653 C C . LYS A 1 83 ? -16.998 -2.447 15.282 1.00 84.75 83 LYS A C 1
ATOM 655 O O . LYS A 1 83 ? -17.200 -1.317 15.728 1.00 84.75 83 LYS A O 1
ATOM 660 N N . VAL A 1 84 ? -17.812 -3.473 15.512 1.00 85.00 84 VAL A N 1
ATOM 661 C CA . VAL A 1 84 ? -19.006 -3.383 16.355 1.00 85.00 84 VAL A CA 1
ATOM 662 C C . VAL A 1 84 ? -18.582 -3.100 17.796 1.00 85.00 84 VAL A C 1
ATOM 664 O O . VAL A 1 84 ? -17.662 -3.734 18.305 1.00 85.00 84 VAL A O 1
ATOM 667 N N . GLY A 1 85 ? -19.261 -2.157 18.449 1.00 85.44 85 GLY A N 1
ATOM 668 C CA . GLY A 1 85 ? -18.994 -1.800 19.844 1.00 85.44 85 GLY A CA 1
ATOM 669 C C . GLY A 1 85 ? -17.855 -0.799 20.057 1.00 85.44 85 GLY A C 1
ATOM 670 O O . GLY A 1 85 ? -17.527 -0.536 21.209 1.00 85.44 85 GLY A O 1
ATOM 671 N N . MET A 1 86 ? -17.277 -0.222 18.992 1.00 83.56 86 MET A N 1
ATOM 672 C CA . MET A 1 86 ? -16.381 0.934 19.131 1.00 83.56 86 MET A CA 1
ATOM 673 C C . MET A 1 86 ? -17.102 2.119 19.784 1.00 83.56 86 MET A C 1
ATOM 675 O O . MET A 1 86 ? -18.283 2.367 19.514 1.00 83.56 86 MET A O 1
ATOM 679 N N . SER A 1 87 ? -16.368 2.871 20.607 1.00 90.38 87 SER A N 1
ATOM 680 C CA . SER A 1 87 ? -16.828 4.172 21.093 1.00 90.38 87 SER A CA 1
ATOM 681 C C . SER A 1 87 ? -16.984 5.165 19.936 1.00 90.38 87 SER A C 1
ATOM 683 O O . SER A 1 87 ? -16.444 4.974 18.846 1.00 90.38 87 SER A O 1
ATOM 685 N N . GLU A 1 88 ? -17.721 6.253 20.167 1.00 89.06 88 GLU A N 1
ATOM 686 C CA . GLU A 1 88 ? -17.911 7.307 19.163 1.00 89.06 88 GLU A CA 1
ATOM 687 C C . GLU A 1 88 ? -16.579 7.882 18.672 1.00 89.06 88 GLU A C 1
ATOM 689 O O . GLU A 1 88 ? -16.355 7.957 17.469 1.00 89.06 88 GLU A O 1
ATOM 694 N N . LYS A 1 89 ? -15.649 8.157 19.592 1.00 88.56 89 LYS A N 1
ATOM 695 C CA . LYS A 1 89 ? -14.316 8.654 19.248 1.00 88.56 89 LYS A CA 1
ATOM 696 C C . LYS A 1 89 ? -13.517 7.670 18.389 1.00 88.56 89 LYS A C 1
ATOM 698 O O . LYS A 1 89 ? -12.943 8.069 17.386 1.00 88.56 89 LYS A O 1
ATOM 703 N N . GLU A 1 90 ? -13.492 6.389 18.755 1.00 85.50 90 GLU A N 1
ATOM 704 C CA . GLU A 1 90 ? -12.764 5.371 17.978 1.00 85.50 90 GLU A CA 1
ATOM 705 C C . GLU A 1 90 ? -13.375 5.169 16.588 1.00 85.50 90 GLU A C 1
ATOM 707 O O . GLU A 1 90 ? -12.663 4.930 15.614 1.00 85.50 90 GLU A O 1
ATOM 712 N N . ARG A 1 91 ? -14.699 5.294 16.484 1.00 88.00 91 ARG A N 1
ATOM 713 C CA . ARG A 1 91 ? -15.411 5.240 15.211 1.00 88.00 91 ARG A CA 1
ATOM 714 C C . ARG A 1 91 ? -15.075 6.446 14.328 1.00 88.00 91 ARG A C 1
ATOM 716 O O . ARG A 1 91 ? -14.863 6.258 13.133 1.00 88.00 91 ARG A O 1
ATOM 723 N N . ASP A 1 92 ? -14.998 7.646 14.895 1.00 90.06 92 ASP A N 1
ATOM 724 C CA . ASP A 1 92 ? -14.612 8.857 14.161 1.00 90.06 92 ASP A CA 1
ATOM 725 C C . ASP A 1 92 ? -13.155 8.779 13.686 1.00 90.06 92 ASP A C 1
ATOM 727 O O . ASP A 1 92 ? -12.863 9.052 12.521 1.00 90.06 92 ASP A O 1
ATOM 731 N N . ASP A 1 93 ? -12.247 8.319 14.551 1.00 88.31 93 ASP A N 1
ATOM 732 C CA . ASP A 1 93 ? -10.847 8.073 14.194 1.00 88.31 93 ASP A CA 1
ATOM 733 C C . ASP A 1 93 ? -10.734 7.029 13.067 1.00 88.31 93 ASP A C 1
ATOM 735 O O . ASP A 1 93 ? -9.972 7.216 12.114 1.00 88.31 93 ASP A O 1
ATOM 739 N N . TRP A 1 94 ? -11.552 5.970 13.110 1.00 87.75 94 TRP A N 1
ATOM 740 C CA . TRP A 1 94 ? -11.632 4.972 12.042 1.00 87.75 94 TRP A CA 1
ATOM 741 C C . TRP A 1 94 ? -12.096 5.581 10.713 1.00 87.75 94 TRP A C 1
ATOM 743 O O . TRP A 1 94 ? -11.490 5.296 9.678 1.00 87.75 94 TRP A O 1
ATOM 753 N N . PHE A 1 95 ? -13.133 6.427 10.723 1.00 89.31 95 PHE A N 1
ATOM 754 C CA . PHE A 1 95 ? -13.628 7.092 9.512 1.00 89.31 95 PHE A CA 1
ATOM 755 C C . PHE A 1 95 ? -12.591 8.045 8.924 1.00 89.31 95 PHE A C 1
ATOM 757 O O . PHE A 1 95 ? -12.391 8.051 7.711 1.00 89.31 95 PHE A O 1
ATOM 764 N N . ASN A 1 96 ? -11.897 8.803 9.773 1.00 91.38 96 ASN A N 1
ATOM 765 C CA . ASN A 1 96 ? -10.837 9.707 9.341 1.00 91.38 96 ASN A CA 1
ATOM 766 C C . ASN A 1 96 ? -9.696 8.948 8.651 1.00 91.38 96 ASN A C 1
ATOM 768 O O . ASN A 1 96 ? -9.209 9.379 7.606 1.00 91.38 96 ASN A O 1
ATOM 772 N N . GLU A 1 97 ? -9.278 7.805 9.198 1.00 87.44 97 GLU A N 1
ATOM 773 C CA . GLU A 1 97 ? -8.232 6.981 8.584 1.00 87.44 97 GLU A CA 1
ATOM 774 C C . GLU A 1 97 ? -8.711 6.300 7.295 1.00 87.44 97 GLU A C 1
ATOM 776 O O . GLU A 1 97 ? -7.990 6.260 6.293 1.00 87.44 97 GLU A O 1
ATOM 781 N N . HIS A 1 98 ? -9.958 5.824 7.280 1.00 90.00 98 HIS A N 1
ATOM 782 C CA . HIS A 1 98 ? -10.575 5.265 6.083 1.00 90.00 98 HIS A CA 1
ATOM 783 C C . HIS A 1 98 ? -10.655 6.299 4.949 1.00 90.00 98 HIS A C 1
ATOM 785 O O . HIS A 1 98 ? -10.337 5.978 3.804 1.00 90.00 98 HIS A O 1
ATOM 791 N N . GLN A 1 99 ? -11.008 7.550 5.261 1.00 90.56 99 GLN A N 1
ATOM 792 C CA . GLN A 1 99 ? -11.058 8.634 4.280 1.00 90.56 99 GLN A CA 1
ATOM 793 C C . GLN A 1 99 ? -9.676 8.919 3.685 1.00 90.56 99 GLN A C 1
ATOM 795 O O . GLN A 1 99 ? -9.540 8.935 2.465 1.00 90.56 99 GLN A O 1
ATOM 800 N N . LYS A 1 100 ? -8.633 9.044 4.518 1.00 91.25 100 LYS A N 1
ATOM 801 C CA . LYS A 1 100 ? -7.252 9.235 4.032 1.00 91.25 100 LYS A CA 1
ATOM 802 C C . LYS A 1 100 ? -6.810 8.110 3.102 1.00 91.25 100 LYS A C 1
ATOM 804 O O . LYS A 1 100 ? -6.227 8.362 2.053 1.00 91.25 100 LYS A O 1
ATOM 809 N N . THR A 1 101 ? -7.122 6.872 3.477 1.00 90.69 101 THR A N 1
ATOM 810 C CA . THR A 1 101 ? -6.822 5.682 2.675 1.00 90.69 101 THR A CA 1
ATOM 811 C C . THR A 1 101 ? -7.483 5.764 1.295 1.00 90.69 101 THR A C 1
ATOM 813 O O . THR A 1 101 ? -6.856 5.473 0.275 1.00 90.69 101 THR A O 1
ATOM 816 N N . MET A 1 102 ? -8.751 6.180 1.251 1.00 91.50 102 MET A N 1
ATOM 817 C CA . MET A 1 102 ? -9.496 6.371 0.005 1.00 91.50 102 MET A CA 1
ATOM 818 C C . MET A 1 102 ? -8.926 7.519 -0.836 1.00 91.50 102 MET A C 1
ATOM 820 O O . MET A 1 102 ? -8.810 7.372 -2.053 1.00 91.50 102 MET A O 1
ATOM 824 N N . ASP A 1 103 ? -8.518 8.620 -0.206 1.00 93.50 103 ASP A N 1
ATOM 825 C CA . ASP A 1 103 ? -7.905 9.765 -0.884 1.00 93.50 103 ASP A CA 1
ATOM 826 C C . ASP A 1 103 ? -6.555 9.384 -1.520 1.00 93.50 103 ASP A C 1
ATOM 828 O O . ASP A 1 103 ? -6.307 9.685 -2.691 1.00 93.50 103 ASP A O 1
ATOM 832 N N . ASP A 1 104 ? -5.705 8.647 -0.799 1.00 92.50 104 ASP A N 1
ATOM 833 C CA . ASP A 1 104 ? -4.424 8.155 -1.319 1.00 92.50 104 ASP A CA 1
ATOM 834 C C . ASP A 1 104 ? -4.607 7.180 -2.487 1.00 92.50 104 ASP A C 1
ATOM 836 O O . ASP A 1 104 ? -3.852 7.217 -3.467 1.00 92.50 104 ASP A O 1
ATOM 840 N N . MET A 1 105 ? -5.616 6.313 -2.397 1.00 93.25 105 MET A N 1
ATOM 841 C CA . MET A 1 105 ? -5.973 5.377 -3.458 1.00 93.25 105 MET A CA 1
ATOM 842 C C . MET A 1 105 ? -6.462 6.108 -4.714 1.00 93.25 105 MET A C 1
ATOM 844 O O . MET A 1 105 ? -6.012 5.809 -5.822 1.00 93.25 105 MET A O 1
ATOM 848 N N . MET A 1 106 ? -7.345 7.096 -4.543 1.00 92.81 106 MET A N 1
ATOM 849 C CA . MET A 1 106 ? -7.832 7.955 -5.626 1.00 92.81 106 MET A CA 1
ATOM 850 C C . MET A 1 106 ? -6.687 8.719 -6.293 1.00 92.81 106 MET A C 1
ATOM 852 O O . MET A 1 106 ? -6.638 8.797 -7.520 1.00 92.81 106 MET A O 1
ATOM 856 N N . GLY A 1 107 ? -5.731 9.226 -5.509 1.00 94.12 107 GLY A N 1
ATOM 857 C CA . GLY A 1 107 ? -4.539 9.892 -6.033 1.00 94.12 107 GLY A CA 1
ATOM 858 C C . GLY A 1 107 ? -3.721 8.996 -6.967 1.00 94.12 107 GLY A C 1
ATOM 859 O O . GLY A 1 107 ? -3.354 9.425 -8.060 1.00 94.12 107 GLY A O 1
ATOM 860 N N . GLN A 1 108 ? -3.492 7.736 -6.578 1.00 92.94 108 GLN A N 1
ATOM 861 C CA . GLN A 1 108 ? -2.755 6.769 -7.402 1.00 92.94 108 GLN A CA 1
ATOM 862 C C . GLN A 1 108 ? -3.505 6.398 -8.688 1.00 92.94 108 GLN A C 1
ATOM 864 O O . GLN A 1 108 ? -2.895 6.372 -9.754 1.00 92.94 108 GLN A O 1
ATOM 869 N N . MET A 1 109 ? -4.823 6.177 -8.621 1.00 92.06 109 MET A N 1
ATOM 870 C CA . MET A 1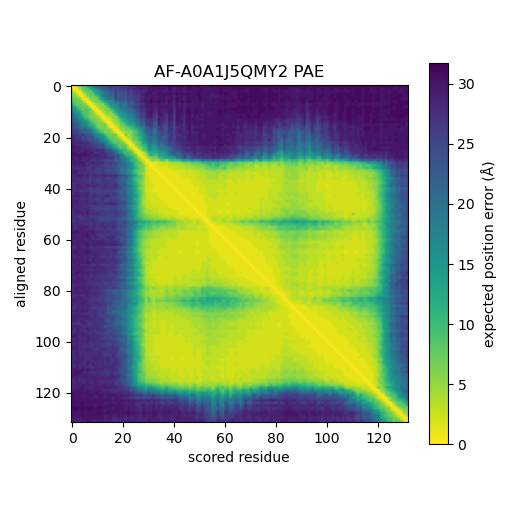 109 ? -5.636 5.888 -9.816 1.00 92.06 109 MET A CA 1
ATOM 871 C C . MET A 1 109 ? -5.683 7.071 -10.789 1.00 92.06 109 MET A C 1
ATOM 873 O O . MET A 1 109 ? -5.613 6.888 -12.002 1.00 92.06 109 MET A O 1
ATOM 877 N N . MET A 1 110 ? -5.772 8.302 -10.280 1.00 92.00 110 MET A N 1
ATOM 878 C CA . MET A 1 110 ? -5.740 9.497 -11.129 1.00 92.00 110 MET A CA 1
ATOM 879 C C . MET A 1 110 ? -4.400 9.649 -11.846 1.00 92.00 110 MET A C 1
ATOM 881 O O . MET A 1 110 ? -4.353 10.056 -13.007 1.00 92.00 110 MET A O 1
ATOM 885 N N . GLU A 1 111 ? -3.305 9.335 -11.163 1.00 92.69 111 GLU A N 1
ATOM 886 C CA . GLU A 1 111 ? -1.973 9.393 -11.749 1.00 92.69 111 GLU A CA 1
ATOM 887 C C . GLU A 1 111 ? -1.756 8.307 -12.809 1.00 92.69 111 GLU A C 1
ATOM 889 O O . GLU A 1 111 ? -1.278 8.596 -13.905 1.00 92.69 111 GLU A O 1
ATOM 894 N N . GLU A 1 112 ? -2.193 7.086 -12.526 1.00 89.56 112 GLU A N 1
ATOM 895 C CA . GLU A 1 112 ? -2.241 5.991 -13.493 1.00 89.56 112 GLU A CA 1
ATOM 896 C C . GLU A 1 112 ? -3.074 6.350 -14.733 1.00 89.56 112 GLU A C 1
ATOM 898 O O . GLU A 1 112 ? -2.629 6.139 -15.864 1.00 89.56 112 GLU A O 1
ATOM 903 N N . HIS A 1 113 ? -4.249 6.958 -14.545 1.00 89.19 113 HIS A N 1
ATOM 904 C CA . HIS A 1 113 ? -5.092 7.403 -15.652 1.00 89.19 113 HIS A CA 1
ATOM 905 C C . HIS A 1 113 ? -4.392 8.456 -16.520 1.00 89.19 113 HIS A C 1
ATOM 907 O O . HIS A 1 113 ? -4.435 8.373 -17.748 1.00 89.19 113 HIS A O 1
ATOM 913 N N . ARG A 1 114 ? -3.682 9.412 -15.905 1.00 89.06 114 ARG A N 1
ATOM 914 C CA . ARG A 1 114 ? -2.861 10.391 -16.641 1.00 89.06 114 ARG A CA 1
ATOM 915 C C . ARG A 1 114 ? -1.780 9.710 -17.475 1.00 89.06 114 ARG A C 1
ATOM 917 O O . ARG A 1 114 ? -1.606 10.073 -18.632 1.00 89.06 114 ARG A O 1
ATOM 924 N N . MET A 1 115 ? -1.094 8.714 -16.919 1.00 88.19 115 MET A N 1
ATOM 925 C CA . MET A 1 115 ? -0.054 7.969 -17.636 1.00 88.19 115 MET A CA 1
ATOM 926 C C . MET A 1 115 ? -0.615 7.182 -18.825 1.00 88.19 115 MET A C 1
ATOM 928 O O . MET A 1 115 ? 0.020 7.127 -19.874 1.00 88.19 115 MET A O 1
ATOM 932 N N . MET A 1 116 ? -1.810 6.600 -18.702 1.00 85.81 116 MET A N 1
ATOM 933 C CA . MET A 1 116 ? -2.469 5.946 -19.839 1.00 85.81 116 MET A CA 1
ATOM 934 C C . MET A 1 116 ? -2.843 6.931 -20.949 1.00 85.81 116 MET A C 1
ATOM 936 O O . MET A 1 116 ? -2.648 6.620 -22.122 1.00 85.81 116 MET A O 1
ATOM 940 N N . MET A 1 117 ? -3.348 8.114 -20.592 1.00 84.88 117 MET A N 1
ATOM 941 C CA . MET A 1 117 ? -3.693 9.154 -21.568 1.00 84.88 117 MET A CA 1
ATOM 942 C C . MET A 1 117 ? -2.451 9.704 -22.281 1.00 84.88 117 MET A C 1
ATOM 944 O O . MET A 1 117 ? -2.496 9.927 -23.487 1.00 84.88 117 MET A O 1
ATOM 948 N N . ASP A 1 118 ? -1.338 9.867 -21.561 1.00 83.25 118 ASP A N 1
ATOM 949 C CA . ASP A 1 118 ? -0.048 10.272 -22.133 1.00 83.25 118 ASP A CA 1
ATOM 950 C C . ASP A 1 118 ? 0.477 9.237 -23.146 1.00 83.25 118 ASP A C 1
ATOM 952 O O . ASP A 1 118 ? 0.844 9.581 -24.268 1.00 83.25 118 ASP A O 1
ATOM 956 N N . MET A 1 119 ? 0.404 7.944 -22.809 1.00 71.56 119 MET A N 1
ATOM 957 C CA . MET A 1 119 ? 0.783 6.866 -23.732 1.00 71.56 119 MET A CA 1
ATOM 958 C C . MET A 1 119 ? -0.135 6.771 -24.957 1.00 71.56 119 MET A C 1
ATOM 960 O O . MET A 1 119 ? 0.346 6.489 -26.052 1.00 71.56 119 MET A O 1
ATOM 964 N N . GLY A 1 120 ? -1.440 7.009 -24.793 1.00 65.81 120 GLY A N 1
ATOM 965 C CA . GLY A 1 120 ? -2.407 6.996 -25.894 1.00 65.81 120 GLY A CA 1
ATOM 966 C C . GLY A 1 120 ? -2.236 8.145 -26.894 1.00 65.81 120 GLY A C 1
ATOM 967 O O . GLY A 1 120 ? -2.763 8.061 -28.000 1.00 65.81 120 GLY A O 1
ATOM 968 N N . ASN A 1 121 ? -1.496 9.194 -26.523 1.00 60.50 121 ASN A N 1
ATOM 969 C CA . ASN A 1 121 ? -1.254 10.373 -27.352 1.00 60.50 121 ASN A CA 1
ATOM 970 C C . ASN A 1 121 ? 0.150 10.390 -27.994 1.00 60.50 121 ASN A C 1
ATOM 972 O O . ASN A 1 121 ? 0.516 11.373 -28.639 1.00 60.50 121 ASN A O 1
ATOM 976 N N . MET A 1 122 ? 0.948 9.324 -27.832 1.00 55.16 122 MET A N 1
ATOM 977 C CA . MET A 1 122 ? 2.221 9.197 -28.545 1.00 55.16 122 MET A CA 1
ATOM 978 C C . MET A 1 122 ? 1.972 8.868 -30.026 1.00 55.16 122 MET A C 1
ATOM 980 O O . MET A 1 122 ? 1.241 7.917 -30.319 1.00 55.16 122 MET A O 1
ATOM 984 N N . PRO A 1 123 ? 2.574 9.609 -30.977 1.00 47.28 123 PRO A N 1
ATOM 985 C CA . PRO A 1 123 ? 2.497 9.258 -32.386 1.00 47.28 123 PRO A CA 1
ATOM 986 C C . PRO A 1 123 ? 3.158 7.892 -32.588 1.00 47.28 123 PRO A C 1
ATOM 988 O O . PRO A 1 123 ? 4.334 7.703 -32.285 1.00 47.28 123 PRO A O 1
ATOM 991 N N . MET A 1 124 ? 2.391 6.922 -33.086 1.00 54.12 124 MET A N 1
ATOM 992 C CA . MET A 1 124 ? 2.955 5.716 -33.682 1.00 54.12 124 MET A CA 1
ATOM 993 C C . MET A 1 124 ? 3.770 6.168 -34.894 1.00 54.12 124 MET A C 1
ATOM 995 O O . MET A 1 124 ? 3.186 6.486 -35.930 1.00 54.12 124 MET A O 1
ATOM 999 N N . ASP A 1 125 ? 5.095 6.237 -34.756 1.00 50.75 125 ASP A N 1
ATOM 1000 C CA . ASP A 1 125 ? 6.005 6.395 -35.889 1.00 50.75 125 ASP A CA 1
ATOM 1001 C C . ASP A 1 125 ? 5.807 5.197 -36.827 1.00 50.75 125 ASP A C 1
ATOM 1003 O O . ASP A 1 125 ? 6.397 4.128 -36.681 1.00 50.75 125 ASP A O 1
ATOM 1007 N N . MET A 1 126 ? 4.926 5.384 -37.805 1.00 52.25 126 MET A N 1
ATOM 1008 C CA . MET A 1 126 ? 4.762 4.539 -38.983 1.00 52.25 126 MET A CA 1
ATOM 1009 C C . MET A 1 126 ? 5.881 4.848 -39.996 1.00 52.25 126 MET A C 1
ATOM 1011 O O . MET A 1 126 ? 5.618 5.005 -41.186 1.00 52.25 126 MET A O 1
ATOM 1015 N N . ASP A 1 127 ? 7.141 4.940 -39.557 1.00 52.00 127 ASP A N 1
ATOM 1016 C CA . ASP A 1 127 ? 8.295 5.212 -40.435 1.00 52.00 127 ASP A CA 1
ATOM 1017 C C . ASP A 1 127 ? 8.824 3.926 -41.100 1.00 52.00 127 ASP A C 1
ATOM 1019 O O . ASP A 1 127 ? 10.011 3.612 -41.097 1.00 52.00 127 ASP A O 1
ATOM 1023 N N . GLY A 1 128 ? 7.909 3.108 -41.631 1.00 53.16 128 GLY A N 1
ATOM 1024 C CA . GLY A 1 128 ? 8.245 1.785 -42.165 1.00 53.16 128 GLY A CA 1
ATOM 1025 C C . GLY A 1 128 ? 7.369 1.268 -43.301 1.00 53.16 128 GLY A C 1
ATOM 1026 O O . GLY A 1 128 ? 7.565 0.134 -43.730 1.00 53.16 128 GLY A O 1
ATOM 1027 N N . MET A 1 129 ? 6.413 2.045 -43.818 1.00 50.75 129 MET A N 1
ATOM 1028 C CA . MET A 1 129 ? 5.556 1.594 -44.925 1.00 50.75 129 MET A CA 1
ATOM 1029 C C . MET A 1 129 ? 5.336 2.680 -45.972 1.00 50.75 129 MET A C 1
ATOM 1031 O O . MET A 1 129 ? 4.207 3.030 -46.265 1.00 50.75 129 MET A O 1
ATOM 1035 N N . HIS A 1 130 ? 6.400 3.191 -46.586 1.00 49.44 130 HIS A N 1
ATOM 1036 C CA . HIS A 1 130 ? 6.304 3.752 -47.937 1.00 49.44 130 HIS A CA 1
ATOM 1037 C C . HIS A 1 130 ? 7.661 3.655 -48.635 1.00 49.44 130 HIS A C 1
ATOM 1039 O O . HIS A 1 130 ? 8.515 4.524 -48.486 1.00 49.44 130 HIS A O 1
ATOM 1045 N N . LYS A 1 131 ? 7.842 2.594 -49.425 1.00 49.81 131 LYS A N 1
ATOM 1046 C CA . LYS A 1 131 ? 8.628 2.621 -50.666 1.00 49.81 131 LYS A CA 1
ATOM 1047 C C . LYS A 1 131 ? 8.244 1.411 -51.518 1.00 49.81 131 LYS A C 1
ATOM 1049 O O . LYS A 1 131 ? 8.717 0.301 -51.293 1.00 49.81 131 LYS A O 1
ATOM 1054 N N . HIS A 1 132 ? 7.293 1.670 -52.414 1.00 46.69 132 HIS A N 1
ATOM 1055 C CA . HIS A 1 132 ? 7.143 0.968 -53.687 1.00 46.69 132 HIS A CA 1
ATOM 1056 C C . HIS A 1 132 ? 8.301 1.344 -54.616 1.00 46.69 132 HIS A C 1
ATOM 1058 O O . HIS A 1 132 ? 8.801 2.487 -54.476 1.00 46.69 132 HIS A O 1
#

Mean predicted aligned error: 14.06 Å

Nearest PDB structures (foldseek):
  3uun-assembly3_A  TM=5.582E-01  e=8.251E-01  Homo sapiens
  6xmd-assembly1_B  TM=6.903E-01  e=6.014E+00  Thermochaetoides thermophila
  6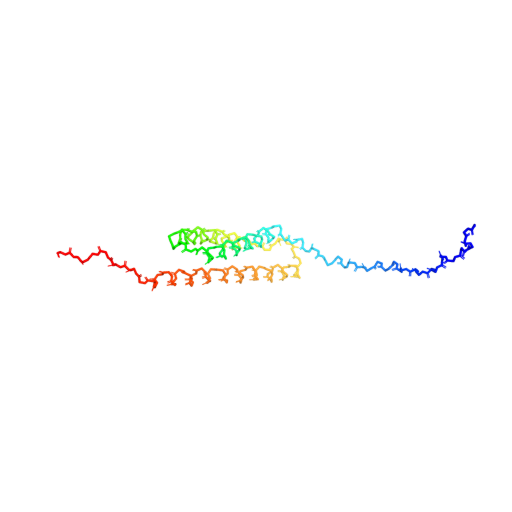hjy-assembly1_E  TM=5.273E-01  e=2.504E+00  Dickeya chrysanthemi
  9had-assembly1_A  TM=4.180E-01  e=3.995E+00  Dermatophagoides farinae

Sequence (132 aa):
MKKQTLNKLVIAAFITSLSFVATSAIAAQDMFQQEINQRLMKSRQQLNEIKASKDATERQKLLSAHMKTMQETMEKCRAMKPKVGMSEKERDDWFNEHQKTMDDMMGQMMEEHRMMMDMGNMPMDMDGMHKH

Secondary structure (DSSP, 8-state):
------------------------------HHHHHHHHHHHHHHHHHHHHHH---HHHHHHHHHHHHHHHHHHHHHHHH--PPTT--HHHHHHHHHHHHHHHHHHHHHHHHHHHHHHHHHTS----TTS---

Foldseek 3Di:
DDDDDDDDDDDDDPDPPPPPPPCPPCLVCPVLLVVLVVLLVVLVVLLVVLVVDPDLVVSVVSLVVSVVSLVVSVVSLVPDDPDPPDDPVSRVVVVVSSVVSVVSSVVSVVVSVVVVVVSVPDDPPPVDPDDD